Protein AF-G9YP54-F1 (afdb_monomer)

Structure (mmCIF, N/CA/C/O backbone):
data_AF-G9YP54-F1
#
_entry.id   AF-G9YP54-F1
#
loop_
_atom_site.group_PDB
_atom_site.id
_atom_site.type_symbol
_atom_site.label_atom_id
_atom_site.label_alt_id
_atom_site.label_comp_id
_atom_site.label_asym_id
_atom_site.label_entity_id
_atom_site.label_seq_id
_atom_site.pdbx_PDB_ins_code
_atom_site.Cartn_x
_atom_site.Cartn_y
_atom_site.Cartn_z
_atom_site.occupancy
_atom_site.B_iso_or_equiv
_atom_site.auth_seq_id
_atom_site.auth_comp_id
_atom_site.auth_asym_id
_atom_site.auth_atom_id
_atom_site.pdbx_PDB_model_num
ATOM 1 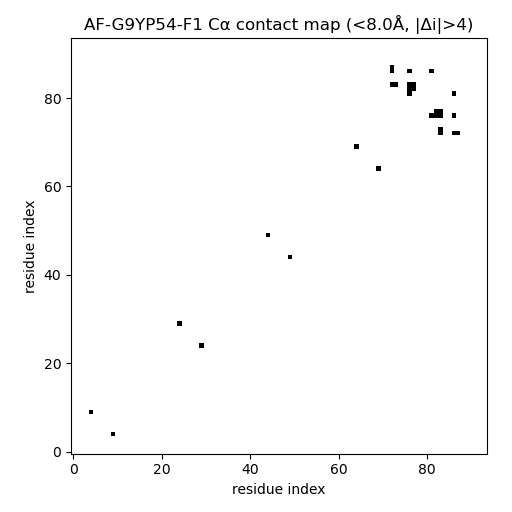N N . MET A 1 1 ? 18.434 -24.490 -3.308 1.00 40.94 1 MET A N 1
ATOM 2 C CA . MET A 1 1 ? 19.736 -23.795 -3.245 1.00 40.94 1 MET A CA 1
ATOM 3 C C . MET A 1 1 ? 19.819 -22.916 -4.481 1.00 40.94 1 MET A C 1
ATOM 5 O O . MET A 1 1 ? 20.048 -23.451 -5.555 1.00 40.94 1 MET A O 1
ATOM 9 N N . ASN A 1 2 ? 19.537 -21.616 -4.367 1.00 52.78 2 ASN A N 1
ATOM 10 C CA . ASN A 1 2 ? 19.760 -20.701 -5.488 1.00 5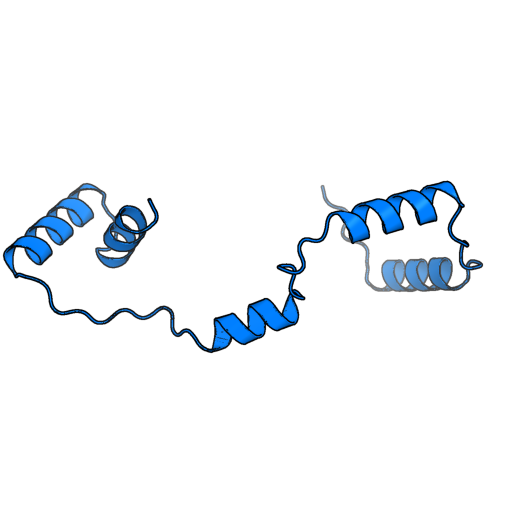2.78 2 ASN A CA 1
ATOM 11 C C . ASN A 1 2 ? 21.266 -20.460 -5.572 1.00 52.78 2 ASN A C 1
ATOM 13 O O . ASN A 1 2 ? 21.842 -19.903 -4.641 1.00 52.78 2 ASN A O 1
ATOM 17 N N . GLN A 1 3 ? 21.908 -20.930 -6.640 1.00 67.00 3 GLN A N 1
ATOM 18 C CA . GLN A 1 3 ? 23.282 -20.538 -6.936 1.00 67.00 3 GLN A CA 1
ATOM 19 C C . GLN A 1 3 ? 23.254 -19.058 -7.327 1.00 67.00 3 GLN A C 1
ATOM 21 O O . GLN A 1 3 ? 22.775 -18.704 -8.401 1.00 67.00 3 GLN A O 1
ATOM 26 N N . SER A 1 4 ? 23.689 -18.184 -6.422 1.00 72.06 4 SER A N 1
ATOM 27 C CA . SER A 1 4 ? 23.910 -16.778 -6.741 1.00 72.06 4 SER A CA 1
ATOM 28 C C . SER A 1 4 ? 25.152 -16.682 -7.622 1.00 72.06 4 SER A C 1
ATOM 30 O O . SER A 1 4 ? 26.249 -16.986 -7.154 1.00 72.06 4 SER A O 1
ATOM 32 N N . LEU A 1 5 ? 24.968 -16.291 -8.882 1.00 80.19 5 LEU A N 1
ATOM 33 C CA . LEU A 1 5 ? 26.066 -15.996 -9.802 1.00 80.19 5 LEU A CA 1
ATOM 34 C C . LEU A 1 5 ? 26.897 -14.838 -9.241 1.00 80.19 5 LEU A C 1
ATOM 36 O O . LEU A 1 5 ? 26.347 -13.871 -8.704 1.00 80.19 5 LEU A O 1
ATOM 40 N N . SER A 1 6 ? 28.215 -14.935 -9.360 1.00 88.50 6 SER A N 1
ATOM 41 C CA . SER A 1 6 ? 29.097 -13.816 -9.046 1.00 88.50 6 SER A CA 1
ATOM 42 C C . SER A 1 6 ? 28.933 -12.689 -10.082 1.00 88.50 6 SER A C 1
ATOM 44 O O . SER A 1 6 ? 28.547 -12.949 -11.225 1.00 88.50 6 SER A O 1
ATOM 46 N N . PRO A 1 7 ? 29.248 -11.429 -9.727 1.00 87.19 7 PRO A N 1
ATOM 47 C CA . PRO A 1 7 ? 29.163 -10.305 -10.663 1.00 87.19 7 PRO A CA 1
ATOM 48 C C . PRO A 1 7 ? 29.969 -10.516 -11.955 1.00 87.19 7 PRO A C 1
ATOM 50 O O . PRO A 1 7 ? 29.488 -10.194 -13.035 1.00 87.19 7 PRO A O 1
ATOM 53 N N . ALA A 1 8 ? 31.149 -11.135 -11.858 1.00 89.19 8 ALA A N 1
ATOM 54 C CA . ALA A 1 8 ? 32.004 -11.416 -13.012 1.00 89.19 8 ALA A CA 1
ATOM 55 C C . ALA A 1 8 ? 31.391 -12.459 -13.967 1.00 89.19 8 ALA A C 1
ATOM 57 O O . ALA A 1 8 ? 31.484 -12.321 -15.184 1.00 89.19 8 ALA A O 1
ATOM 58 N N . GLU A 1 9 ? 30.720 -13.484 -13.432 1.00 88.81 9 GLU A N 1
ATOM 59 C CA . GLU A 1 9 ? 30.024 -14.489 -14.248 1.00 88.81 9 GLU A CA 1
ATOM 60 C C . GLU A 1 9 ? 28.804 -13.895 -14.964 1.00 88.81 9 GLU A C 1
ATOM 62 O O . GLU A 1 9 ? 28.485 -14.297 -16.084 1.00 88.81 9 GLU A O 1
ATOM 67 N N . LEU A 1 10 ? 28.125 -12.925 -14.341 1.00 89.81 10 LEU A N 1
ATOM 68 C CA . LEU A 1 10 ? 27.030 -12.187 -14.971 1.00 89.81 10 LEU A CA 1
ATOM 69 C C . LEU A 1 10 ? 27.533 -11.310 -16.119 1.00 89.81 10 LEU A C 1
ATOM 71 O O . LEU A 1 10 ? 26.962 -11.357 -17.207 1.00 89.81 10 LEU A O 1
ATOM 75 N N . GLU A 1 11 ? 28.612 -10.556 -15.905 1.00 89.88 11 GLU A N 1
ATOM 76 C CA . GLU A 1 11 ? 29.231 -9.728 -16.948 1.00 89.88 11 GLU A CA 1
ATOM 77 C C . GLU A 1 11 ? 29.691 -10.568 -18.139 1.00 89.88 11 GLU A C 1
ATOM 79 O O . GLU A 1 11 ? 29.419 -10.210 -19.286 1.00 89.88 11 GLU A O 1
ATOM 84 N N . GLN A 1 12 ? 30.308 -11.723 -17.877 1.00 91.31 12 GLN A N 1
ATOM 85 C CA . GLN A 1 12 ? 30.706 -12.646 -18.933 1.00 91.31 12 GLN A CA 1
ATOM 86 C C . GLN A 1 12 ? 29.494 -13.150 -19.730 1.00 91.31 12 GLN A C 1
ATOM 88 O O . GLN A 1 12 ? 29.520 -13.134 -20.959 1.00 91.31 12 GLN A O 1
ATOM 93 N N . ARG A 1 13 ? 28.404 -13.541 -19.057 1.00 90.69 13 ARG A N 1
ATOM 94 C CA . ARG A 1 13 ? 27.177 -13.980 -19.741 1.00 90.69 13 ARG A CA 1
ATOM 95 C C . ARG A 1 13 ? 26.534 -12.869 -20.560 1.00 90.69 13 ARG A C 1
ATOM 97 O O . ARG A 1 13 ? 26.078 -13.136 -21.666 1.00 90.69 13 ARG A O 1
ATOM 104 N N . PH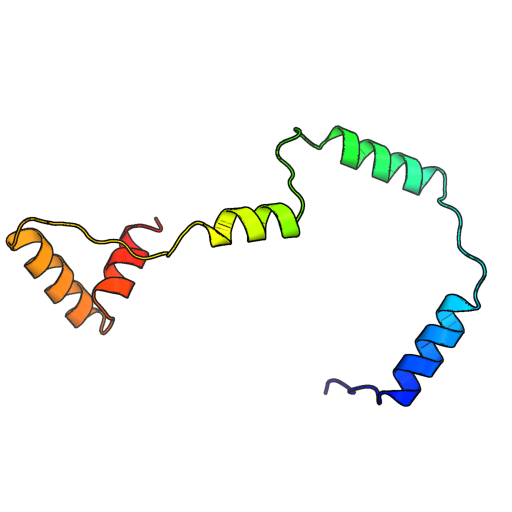E A 1 14 ? 26.510 -11.636 -20.060 1.00 92.19 14 PHE A N 1
ATOM 105 C CA . PHE A 1 14 ? 26.015 -10.503 -20.841 1.00 92.19 14 PHE A CA 1
ATOM 106 C C . PHE A 1 14 ? 26.883 -10.237 -22.070 1.00 92.19 14 PHE A C 1
ATOM 108 O O . PHE A 1 14 ? 26.339 -10.005 -23.146 1.00 92.19 14 PHE A O 1
ATOM 115 N N . ALA A 1 15 ? 28.209 -10.323 -21.942 1.00 91.88 15 ALA A N 1
ATOM 116 C CA . ALA A 1 15 ? 29.116 -10.186 -23.078 1.00 91.88 15 ALA A CA 1
ATOM 117 C C . ALA A 1 15 ? 28.882 -11.282 -24.130 1.00 91.88 15 ALA A C 1
ATOM 119 O O . ALA A 1 15 ? 28.815 -10.984 -25.319 1.00 91.88 15 ALA A O 1
ATOM 120 N N . GLU A 1 16 ? 28.691 -12.531 -23.699 1.00 91.88 16 GLU A N 1
ATOM 121 C CA . GLU A 1 16 ? 28.377 -13.652 -24.591 1.00 91.88 16 GLU A CA 1
ATOM 122 C C . GLU A 1 16 ? 27.017 -13.498 -25.281 1.00 91.88 16 GLU A C 1
ATOM 124 O O . GLU A 1 16 ? 26.903 -13.819 -26.459 1.00 91.88 16 GLU A O 1
ATOM 129 N N . ILE A 1 17 ? 25.991 -13.009 -24.577 1.00 89.25 17 ILE A N 1
ATOM 130 C CA . ILE A 1 17 ? 24.657 -12.764 -25.149 1.00 89.25 17 ILE A CA 1
ATOM 131 C C . ILE A 1 17 ? 24.717 -11.632 -26.177 1.00 89.25 17 ILE A C 1
ATOM 133 O O . ILE A 1 17 ? 24.241 -11.803 -27.294 1.00 89.25 17 ILE A O 1
ATOM 137 N N . ASN A 1 18 ? 25.344 -10.508 -25.831 1.00 89.06 18 ASN A N 1
ATOM 138 C CA . ASN A 1 18 ? 25.423 -9.334 -26.704 1.00 89.06 18 ASN A CA 1
ATOM 139 C C . ASN A 1 18 ? 26.310 -9.556 -27.939 1.00 89.06 18 ASN A C 1
ATOM 141 O O . ASN A 1 18 ? 26.184 -8.824 -28.915 1.00 89.06 18 ASN A O 1
ATOM 145 N N . ALA A 1 19 ? 27.222 -10.533 -27.896 1.00 91.31 19 ALA A N 1
ATOM 146 C CA . ALA A 1 19 ? 28.068 -10.905 -29.028 1.00 91.31 19 ALA A CA 1
ATOM 147 C C . ALA A 1 19 ? 27.377 -11.842 -30.037 1.00 91.31 19 ALA A C 1
ATOM 149 O O . ALA A 1 19 ? 27.943 -12.097 -31.101 1.00 91.31 19 ALA A O 1
ATOM 150 N N . ARG A 1 20 ? 26.194 -12.386 -29.719 1.00 90.62 20 ARG A N 1
ATOM 151 C CA . ARG A 1 20 ? 25.412 -13.200 -30.662 1.00 90.62 20 ARG A CA 1
ATOM 152 C C . ARG A 1 20 ? 24.738 -12.308 -31.697 1.00 90.62 20 ARG A C 1
ATOM 154 O O . ARG A 1 20 ? 24.395 -11.164 -31.408 1.00 90.62 20 ARG A O 1
ATOM 161 N N . GLU A 1 21 ? 24.536 -12.846 -32.898 1.00 87.06 21 GLU A N 1
ATOM 162 C CA . GLU A 1 21 ? 23.721 -12.159 -33.898 1.00 87.06 21 GLU A CA 1
ATOM 163 C C . GLU A 1 21 ? 22.277 -12.037 -33.384 1.00 87.06 21 GLU A C 1
ATOM 165 O O . GLU A 1 21 ? 21.741 -13.024 -32.869 1.00 87.06 21 GLU A O 1
ATOM 170 N N . PRO A 1 22 ? 21.656 -10.846 -33.476 1.00 83.44 22 PRO A N 1
ATOM 171 C CA . PRO A 1 22 ? 20.262 -10.670 -33.099 1.00 83.44 22 PRO A CA 1
ATOM 172 C C . PRO A 1 22 ? 19.360 -11.581 -33.931 1.00 83.44 22 PRO A C 1
ATOM 174 O O . PRO A 1 22 ? 19.450 -11.596 -35.157 1.00 83.44 22 PRO A O 1
ATOM 177 N N . GLU A 1 23 ? 18.485 -12.325 -33.265 1.00 85.44 23 GLU A N 1
ATOM 178 C CA . GLU A 1 23 ? 17.463 -13.121 -33.940 1.00 85.44 23 GLU A CA 1
ATOM 179 C C . GLU A 1 23 ? 16.392 -12.191 -34.532 1.00 85.44 23 GLU A C 1
ATOM 181 O O . GLU A 1 23 ? 15.994 -11.201 -33.909 1.00 85.44 23 GLU A O 1
ATOM 186 N N . GLU A 1 24 ? 15.933 -12.498 -35.747 1.00 86.56 24 GLU A N 1
ATOM 187 C CA . GLU A 1 24 ? 14.779 -11.831 -36.349 1.00 86.56 24 GLU A CA 1
ATOM 188 C C . GLU A 1 24 ? 13.496 -12.578 -35.986 1.00 86.56 24 GLU A C 1
ATOM 190 O O . GLU A 1 24 ? 13.476 -13.808 -35.928 1.00 86.56 24 GLU A O 1
ATOM 195 N N . LEU A 1 25 ? 12.413 -11.826 -35.780 1.00 86.94 25 LEU A N 1
ATOM 196 C CA . LEU A 1 25 ? 11.093 -12.393 -35.525 1.00 86.94 25 LEU A CA 1
ATOM 197 C C . LEU A 1 25 ? 10.671 -13.296 -36.686 1.00 86.94 25 LEU A C 1
ATOM 199 O O . LEU A 1 25 ? 10.654 -12.887 -37.851 1.00 86.94 25 LEU A O 1
ATOM 203 N N . THR A 1 26 ? 10.256 -14.512 -36.358 1.00 92.38 26 THR A N 1
ATOM 204 C CA . THR A 1 26 ? 9.565 -15.386 -37.303 1.00 92.38 26 THR A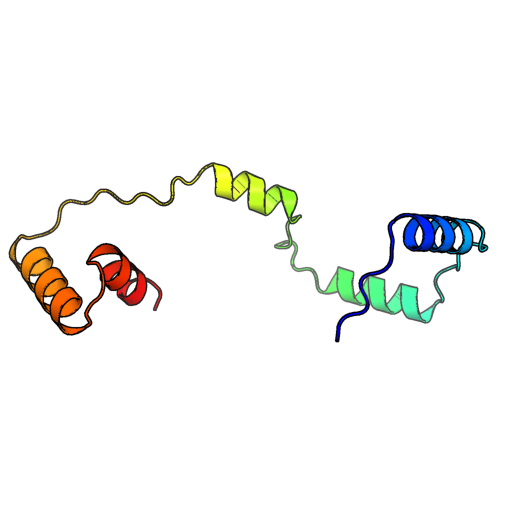 CA 1
ATOM 205 C C . THR A 1 26 ? 8.187 -14.813 -37.651 1.00 92.38 26 THR A C 1
ATOM 207 O O . THR A 1 26 ? 7.603 -14.014 -36.916 1.00 92.38 26 THR A O 1
ATOM 210 N N . ALA A 1 27 ? 7.619 -15.245 -38.780 1.00 91.56 27 ALA A N 1
ATOM 211 C CA . ALA A 1 27 ? 6.280 -14.812 -39.185 1.00 91.56 27 ALA A CA 1
ATOM 212 C C . ALA A 1 27 ? 5.193 -15.196 -38.159 1.00 91.56 27 ALA A C 1
ATOM 214 O O . ALA A 1 27 ? 4.204 -14.480 -38.014 1.00 91.56 27 ALA A O 1
ATOM 215 N N . GLU A 1 28 ? 5.385 -16.308 -37.443 1.00 91.38 28 GLU A N 1
ATOM 216 C CA . GLU A 1 28 ? 4.476 -16.772 -36.390 1.00 91.38 28 GLU A CA 1
ATOM 217 C C . GLU A 1 28 ? 4.539 -15.867 -35.151 1.00 91.38 28 GLU A C 1
ATOM 219 O O . GLU A 1 28 ? 3.499 -15.471 -34.629 1.00 91.38 28 GLU A O 1
ATOM 224 N N . GLU A 1 29 ? 5.739 -15.466 -34.720 1.00 93.31 29 GLU A N 1
ATOM 225 C CA . GLU A 1 29 ? 5.923 -14.543 -33.590 1.00 93.31 29 GLU A CA 1
ATOM 226 C C . GLU A 1 29 ? 5.381 -13.146 -33.898 1.00 93.31 29 GLU A C 1
ATOM 228 O O . GLU A 1 29 ? 4.726 -12.534 -33.054 1.00 93.31 29 GLU A O 1
ATOM 233 N N . ALA A 1 30 ? 5.590 -12.659 -35.125 1.00 93.00 30 ALA A N 1
ATOM 234 C CA . ALA A 1 30 ? 5.014 -11.395 -35.575 1.00 93.00 30 ALA A CA 1
ATOM 235 C C . ALA A 1 30 ? 3.475 -11.432 -35.575 1.00 93.00 30 ALA A C 1
ATOM 237 O O . ALA A 1 30 ? 2.835 -10.467 -35.159 1.00 93.00 30 ALA A O 1
ATOM 238 N N . ALA A 1 31 ? 2.872 -12.549 -36.001 1.00 93.50 31 ALA A N 1
ATOM 239 C CA . ALA A 1 31 ? 1.422 -12.726 -35.970 1.00 93.50 31 ALA A CA 1
ATOM 240 C C . ALA A 1 31 ? 0.875 -12.786 -34.534 1.00 93.50 31 ALA A C 1
ATOM 242 O O . ALA A 1 31 ? -0.140 -12.153 -34.249 1.00 93.50 31 ALA A O 1
ATOM 243 N N . ALA A 1 32 ? 1.564 -13.484 -33.625 1.00 92.44 32 ALA A N 1
ATOM 244 C CA . ALA A 1 32 ? 1.187 -13.551 -32.214 1.00 92.44 32 ALA A CA 1
ATOM 245 C C . ALA A 1 32 ? 1.259 -12.176 -31.528 1.00 92.44 32 ALA A C 1
ATOM 247 O O . ALA A 1 32 ? 0.380 -11.831 -30.738 1.00 92.44 32 ALA A O 1
ATOM 248 N N . LEU A 1 33 ? 2.277 -11.371 -31.853 1.00 90.50 33 LEU A N 1
ATOM 249 C CA . LEU A 1 33 ? 2.393 -10.009 -31.336 1.00 90.50 33 LEU A CA 1
ATOM 250 C C . LEU A 1 33 ? 1.260 -9.113 -31.856 1.00 90.50 33 LEU A C 1
ATOM 252 O O . LEU A 1 33 ? 0.630 -8.416 -31.067 1.00 90.50 33 LEU A O 1
ATOM 256 N N . ALA A 1 34 ? 0.948 -9.190 -33.153 1.00 91.81 34 ALA A N 1
ATOM 257 C CA . ALA A 1 34 ? -0.153 -8.435 -33.751 1.00 91.81 34 ALA A CA 1
ATOM 258 C C . ALA A 1 34 ? -1.526 -8.830 -33.175 1.00 91.81 34 ALA A C 1
ATOM 260 O O . ALA A 1 34 ? -2.393 -7.976 -32.993 1.00 91.81 34 ALA A O 1
ATOM 261 N N . GLU A 1 35 ? -1.738 -10.114 -32.870 1.00 93.44 35 GLU A N 1
ATOM 262 C CA . GLU A 1 35 ? -2.949 -10.580 -32.189 1.00 93.44 35 GLU A CA 1
ATOM 263 C C . GLU A 1 35 ? -3.047 -10.011 -30.767 1.00 93.44 35 GLU A C 1
ATOM 265 O O . GLU A 1 35 ? -4.105 -9.513 -30.384 1.00 93.44 35 GLU A O 1
ATOM 270 N N . ALA A 1 36 ? -1.949 -10.024 -30.004 1.00 87.44 36 ALA A N 1
ATOM 271 C CA . ALA A 1 36 ? -1.909 -9.438 -28.666 1.00 87.44 36 ALA A CA 1
ATOM 272 C C . ALA A 1 36 ? -2.186 -7.924 -28.689 1.00 87.44 36 ALA A C 1
ATOM 274 O O . ALA A 1 36 ? -2.953 -7.434 -27.862 1.00 87.44 36 ALA A O 1
ATOM 275 N N . GLU A 1 37 ? -1.626 -7.195 -29.659 1.00 87.00 37 GLU A N 1
ATOM 276 C CA . GLU A 1 37 ? -1.910 -5.768 -29.867 1.00 87.00 37 GLU A CA 1
ATOM 277 C C . GLU A 1 37 ? -3.381 -5.517 -30.225 1.00 87.00 37 GLU A C 1
ATOM 279 O O . GLU A 1 37 ? -3.979 -4.562 -29.738 1.00 87.00 37 GLU A O 1
ATOM 284 N N . ALA A 1 38 ? -4.002 -6.387 -31.026 1.00 91.31 38 ALA A N 1
ATOM 285 C CA . ALA A 1 38 ? -5.420 -6.272 -31.373 1.00 91.31 38 ALA A CA 1
ATOM 286 C C . ALA A 1 38 ? -6.368 -6.553 -30.190 1.00 91.31 38 ALA A C 1
ATOM 288 O O . ALA A 1 38 ? -7.530 -6.140 -30.232 1.00 91.31 38 ALA A O 1
ATOM 289 N N . MET A 1 39 ? -5.898 -7.260 -29.157 1.00 90.44 39 MET A N 1
ATOM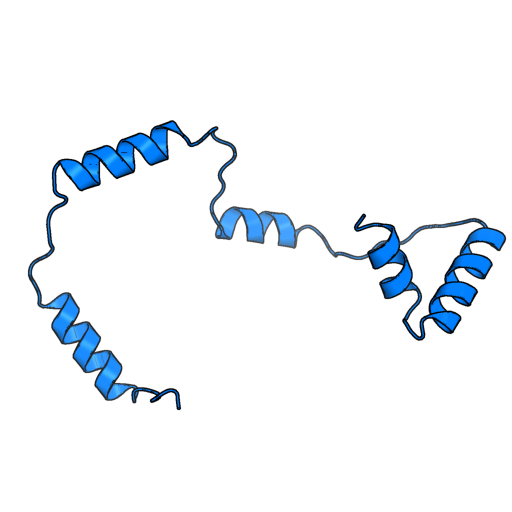 290 C CA . MET A 1 39 ? -6.639 -7.482 -27.911 1.00 90.44 39 MET A CA 1
ATOM 291 C C . MET A 1 39 ? -6.521 -6.317 -26.922 1.00 90.44 39 MET A C 1
ATOM 293 O O . MET A 1 39 ? -7.281 -6.293 -25.953 1.00 90.44 39 MET A O 1
ATOM 297 N N . ASP A 1 40 ? -5.598 -5.373 -27.136 1.00 86.06 40 ASP A N 1
ATOM 298 C CA . ASP A 1 40 ? -5.477 -4.199 -26.276 1.00 86.06 40 ASP A CA 1
ATOM 299 C C . ASP A 1 40 ? -6.688 -3.280 -26.482 1.00 86.06 40 ASP A C 1
ATOM 301 O O . ASP A 1 40 ? -6.893 -2.689 -27.543 1.00 86.06 40 ASP A O 1
ATOM 305 N N . ASP A 1 41 ? -7.511 -3.156 -25.445 1.00 88.00 41 ASP A N 1
ATOM 306 C CA . ASP A 1 41 ? -8.692 -2.293 -25.430 1.00 88.00 41 ASP A CA 1
ATOM 307 C C . ASP A 1 41 ? -8.342 -0.804 -25.235 1.00 88.00 41 ASP A C 1
ATOM 309 O O . ASP A 1 41 ? -9.234 0.044 -25.124 1.00 88.00 41 ASP A O 1
ATOM 313 N N . GLY A 1 42 ? -7.045 -0.477 -25.202 1.00 85.81 42 GLY A N 1
ATOM 314 C CA . GLY A 1 42 ? -6.519 0.869 -25.010 1.00 85.81 42 GLY A CA 1
ATOM 315 C C . GLY A 1 42 ? -6.562 1.337 -23.556 1.00 85.81 42 GLY A C 1
ATOM 316 O O . GLY A 1 42 ? -6.301 2.512 -23.293 1.00 85.81 42 GLY A O 1
ATOM 317 N N . SER A 1 43 ? -6.901 0.452 -22.610 1.00 87.31 43 SER A N 1
ATOM 318 C CA . SER A 1 43 ? -6.821 0.733 -21.171 1.00 87.31 43 SER A CA 1
ATOM 319 C C . SER A 1 43 ? -5.443 0.437 -20.578 1.00 87.31 43 SER A C 1
ATOM 321 O O . SER A 1 43 ? -5.171 0.817 -19.434 1.00 87.31 43 SER A O 1
ATOM 323 N N . SER A 1 44 ? -4.562 -0.218 -21.341 1.00 87.25 44 SER A N 1
ATOM 324 C CA . SER A 1 44 ? -3.205 -0.508 -20.906 1.00 87.25 44 SER A CA 1
ATOM 325 C C . SER A 1 44 ? -2.408 0.789 -20.692 1.00 87.25 44 SER A C 1
ATOM 327 O O . SER A 1 44 ? -2.469 1.748 -21.462 1.00 87.25 44 SER A O 1
ATOM 329 N N . VAL A 1 45 ? -1.657 0.840 -19.593 1.00 89.69 45 VAL A N 1
ATOM 330 C CA . VAL A 1 45 ? -0.730 1.935 -19.285 1.00 89.69 45 VAL A CA 1
ATOM 331 C C . VAL A 1 45 ? 0.637 1.352 -18.975 1.00 89.69 45 VAL A C 1
ATOM 333 O O . VAL A 1 45 ? 0.757 0.220 -18.500 1.00 89.69 45 VAL A O 1
ATOM 336 N N . SER A 1 46 ? 1.692 2.127 -19.221 1.00 92.50 46 SER A N 1
ATOM 337 C CA . SER A 1 46 ? 3.029 1.696 -18.826 1.00 92.50 46 SER A CA 1
ATOM 338 C C . SER A 1 46 ? 3.125 1.575 -17.303 1.00 92.50 46 SER A C 1
ATOM 340 O O . SER A 1 46 ? 2.478 2.312 -16.554 1.00 92.50 46 SER A O 1
ATOM 342 N N . LEU A 1 47 ? 3.978 0.662 -16.831 1.00 92.38 47 LEU A N 1
ATOM 343 C CA . LEU A 1 47 ? 4.227 0.487 -15.399 1.00 92.38 47 LEU A CA 1
ATOM 344 C C . LEU A 1 47 ? 4.668 1.798 -14.732 1.00 92.38 47 LEU A C 1
ATOM 346 O O . LEU A 1 47 ? 4.270 2.084 -13.604 1.00 92.38 47 LEU A O 1
ATOM 350 N N . ASP A 1 48 ? 5.480 2.592 -15.426 1.00 95.25 48 ASP A N 1
ATOM 351 C CA . ASP A 1 48 ? 5.964 3.870 -14.911 1.00 95.25 48 ASP A CA 1
ATOM 352 C C . ASP A 1 48 ? 4.851 4.920 -14.856 1.00 95.25 48 ASP A C 1
ATOM 354 O O . ASP A 1 48 ? 4.763 5.647 -13.870 1.00 95.25 48 ASP A O 1
ATOM 358 N N . ALA A 1 49 ? 3.952 4.955 -15.849 1.00 93.88 49 ALA A N 1
ATOM 359 C CA . ALA A 1 49 ? 2.779 5.828 -15.820 1.00 93.88 49 ALA A CA 1
ATOM 360 C C . ALA A 1 49 ? 1.842 5.471 -14.656 1.00 93.88 49 ALA A C 1
ATOM 362 O O . ALA A 1 49 ? 1.432 6.357 -13.910 1.00 93.88 49 ALA A O 1
ATOM 363 N N . PHE A 1 50 ? 1.580 4.178 -14.440 1.00 93.81 50 PHE A N 1
ATOM 364 C CA . PHE A 1 50 ? 0.783 3.705 -13.306 1.00 93.81 50 PHE A CA 1
ATOM 365 C C . PHE A 1 50 ? 1.415 4.074 -11.955 1.00 93.81 50 PHE A C 1
ATOM 367 O O . PHE A 1 50 ? 0.734 4.546 -11.046 1.00 93.81 50 PHE A O 1
ATOM 374 N N . LYS A 1 51 ? 2.735 3.903 -11.808 1.00 94.44 51 LYS A N 1
ATOM 375 C CA . LYS A 1 51 ? 3.450 4.300 -10.583 1.00 94.44 51 LYS A CA 1
ATOM 376 C C . LYS A 1 51 ? 3.391 5.807 -10.350 1.00 94.44 51 LYS A C 1
ATOM 378 O O . LYS A 1 51 ? 3.097 6.222 -9.234 1.00 94.44 51 LYS A O 1
ATOM 383 N N . ALA A 1 52 ? 3.631 6.605 -11.388 1.00 95.06 52 ALA A N 1
ATOM 384 C CA . ALA A 1 52 ? 3.569 8.061 -11.307 1.00 95.06 52 ALA A CA 1
ATOM 385 C C . ALA A 1 52 ? 2.164 8.554 -10.925 1.00 95.06 52 ALA A C 1
ATOM 387 O O . ALA A 1 52 ? 2.028 9.491 -10.142 1.00 95.06 52 ALA A O 1
ATOM 388 N N . GLU A 1 53 ? 1.111 7.900 -11.423 1.00 93.44 53 GLU A N 1
ATOM 389 C CA . GLU A 1 53 ? -0.263 8.178 -11.002 1.00 93.44 53 GLU A CA 1
ATOM 390 C C . GLU A 1 53 ? -0.453 7.907 -9.500 1.00 93.44 53 GLU A C 1
ATOM 392 O O . GLU A 1 53 ? -0.989 8.751 -8.776 1.00 93.44 53 GLU A O 1
ATOM 397 N N . LEU A 1 54 ? 0.032 6.762 -9.009 1.00 94.50 54 LEU A N 1
ATOM 398 C CA . LEU A 1 54 ? -0.076 6.380 -7.600 1.00 94.50 54 LEU A CA 1
ATOM 399 C C . LEU A 1 54 ? 0.677 7.315 -6.645 1.00 94.50 54 LEU A C 1
ATOM 401 O O . LEU A 1 54 ? 0.215 7.522 -5.522 1.00 94.50 54 LEU A O 1
ATOM 405 N N . GLU A 1 55 ? 1.796 7.906 -7.068 1.00 94.31 55 GLU A N 1
ATOM 406 C CA . GLU A 1 55 ? 2.584 8.843 -6.249 1.00 94.31 55 GLU A CA 1
ATOM 407 C C . GLU A 1 55 ? 1.775 10.069 -5.787 1.00 94.31 55 GLU A C 1
ATOM 409 O O . GLU A 1 55 ? 2.067 10.646 -4.736 1.00 94.31 55 GLU A O 1
ATOM 414 N N . GLY A 1 56 ? 0.714 10.439 -6.515 1.00 91.31 56 GLY A N 1
ATOM 415 C CA . GLY A 1 56 ? -0.207 11.509 -6.121 1.00 91.31 56 GLY A CA 1
ATOM 416 C C . GLY A 1 56 ? -1.107 11.168 -4.925 1.00 91.31 56 GLY A C 1
ATOM 417 O O . GLY A 1 56 ? -1.705 12.065 -4.322 1.00 91.31 56 GLY A O 1
ATOM 418 N N . TYR A 1 57 ? -1.208 9.893 -4.543 1.00 93.62 57 TYR A N 1
ATOM 419 C CA . TYR A 1 57 ? -2.114 9.426 -3.500 1.00 93.62 57 TYR A CA 1
ATOM 420 C C . TYR A 1 57 ? -1.359 9.078 -2.216 1.00 93.62 57 TYR A C 1
ATOM 422 O O . TYR A 1 57 ? -0.575 8.140 -2.143 1.00 93.62 57 TYR A O 1
ATOM 430 N N . SER A 1 58 ? -1.667 9.794 -1.134 1.00 91.31 58 SER A N 1
ATOM 431 C CA . SER A 1 58 ? -0.995 9.593 0.162 1.00 91.31 58 SER A CA 1
ATOM 432 C C . SER A 1 58 ? -1.354 8.291 0.898 1.00 91.31 58 SER A C 1
ATOM 434 O O . SER A 1 58 ? -0.771 8.001 1.941 1.00 91.31 58 SER A O 1
ATOM 436 N N . GLY A 1 59 ? -2.388 7.567 0.455 1.00 89.94 59 GLY A N 1
ATOM 437 C CA . GLY A 1 59 ? -2.969 6.429 1.185 1.00 89.94 59 GLY A CA 1
ATOM 438 C C . GLY A 1 59 ? -3.598 6.782 2.546 1.00 89.94 59 GLY A C 1
ATOM 439 O O . GLY A 1 59 ? -4.137 5.909 3.225 1.00 89.94 59 GLY A O 1
A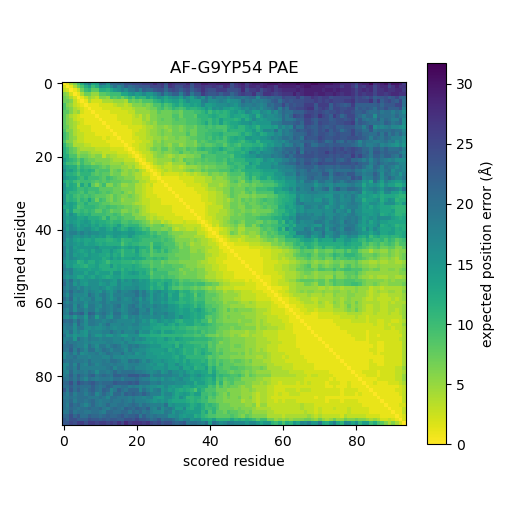TOM 440 N N . LYS A 1 60 ? -3.559 8.054 2.969 1.00 91.19 60 LYS A N 1
ATOM 441 C CA . LYS A 1 60 ? -4.093 8.517 4.252 1.00 91.19 60 LYS A CA 1
ATOM 442 C C . LYS A 1 60 ? -5.552 8.933 4.109 1.00 91.19 60 LYS A C 1
ATOM 444 O O . LYS A 1 60 ? -5.878 9.852 3.364 1.00 91.19 60 LYS A O 1
ATOM 449 N N . LEU A 1 61 ? -6.412 8.331 4.924 1.00 87.69 61 LEU A N 1
ATOM 450 C CA . LEU A 1 61 ? -7.831 8.660 5.003 1.00 87.69 61 LEU A CA 1
ATOM 451 C C . LEU A 1 61 ? -8.151 9.301 6.363 1.00 87.69 61 LEU A C 1
ATOM 453 O O . LEU A 1 61 ? -7.956 8.682 7.408 1.00 87.69 61 LEU A O 1
ATOM 457 N N . VAL A 1 62 ? -8.635 10.550 6.368 1.00 91.50 62 VAL A N 1
ATOM 458 C CA . VAL A 1 62 ? -9.079 11.258 7.585 1.00 91.50 62 VAL A CA 1
ATOM 459 C C . VAL A 1 62 ? -10.572 11.538 7.474 1.00 91.50 62 VAL A C 1
ATOM 461 O O . VAL A 1 62 ? -10.991 12.392 6.699 1.00 91.50 62 VAL A O 1
ATOM 464 N N . LEU A 1 63 ? -11.379 10.829 8.264 1.00 90.25 63 LEU A N 1
ATOM 465 C CA . LEU A 1 63 ? -12.839 10.928 8.242 1.00 90.25 63 LEU A CA 1
ATOM 466 C C . LEU A 1 63 ? -13.400 11.186 9.640 1.00 90.25 63 LEU A C 1
ATOM 468 O O . LEU A 1 63 ? -12.819 10.792 10.652 1.00 90.25 63 LEU A O 1
ATOM 472 N N . ARG A 1 64 ? -14.572 11.823 9.693 1.00 95.81 64 ARG A N 1
ATOM 473 C CA . ARG A 1 64 ? -15.402 11.880 10.902 1.00 95.81 64 ARG A CA 1
ATOM 474 C C . ARG A 1 64 ? -16.519 10.857 10.771 1.00 95.81 64 ARG A C 1
ATOM 476 O O . ARG A 1 64 ? -17.260 10.885 9.796 1.00 95.81 64 ARG A O 1
ATOM 483 N N . ILE A 1 65 ? -16.657 10.000 11.774 1.00 94.44 65 ILE A N 1
ATOM 484 C CA . ILE A 1 65 ? -17.687 8.958 11.828 1.00 94.44 65 ILE A CA 1
ATOM 485 C C . ILE A 1 65 ? -18.462 9.032 13.152 1.00 94.44 65 ILE A C 1
ATOM 487 O O . ILE A 1 65 ? -17.937 9.569 14.135 1.00 94.44 65 ILE A O 1
ATOM 491 N 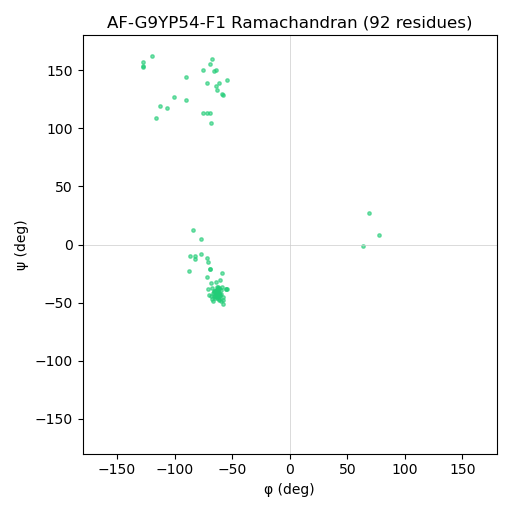N . PRO A 1 66 ? -19.705 8.512 13.217 1.00 98.25 66 PRO A N 1
ATOM 492 C CA . PRO A 1 66 ? -20.457 8.433 14.465 1.00 98.25 66 PRO A CA 1
ATOM 493 C C . PRO A 1 66 ? -19.676 7.699 15.563 1.00 98.25 66 PRO A C 1
ATOM 495 O O . PRO A 1 66 ? -19.023 6.687 15.307 1.00 98.25 66 PRO A O 1
ATOM 498 N N . ARG A 1 67 ? -19.781 8.173 16.812 1.00 98.00 67 ARG A N 1
ATOM 499 C CA . ARG A 1 67 ? -19.073 7.571 17.960 1.00 98.00 67 ARG A CA 1
ATOM 500 C C . ARG A 1 67 ? -19.430 6.098 18.168 1.00 98.00 67 ARG A C 1
ATOM 502 O O . ARG A 1 67 ? -18.561 5.314 18.532 1.00 98.00 67 ARG A O 1
ATOM 509 N N . SER A 1 68 ? -20.689 5.736 17.924 1.00 98.38 68 SER A N 1
ATOM 510 C CA . SER A 1 68 ? -21.167 4.354 17.997 1.00 98.38 68 SER A CA 1
ATOM 511 C C . SER A 1 68 ? -20.466 3.456 16.981 1.00 98.38 68 SER A C 1
ATOM 513 O O . SER A 1 68 ? -20.000 2.382 17.347 1.00 98.38 68 SER A O 1
ATOM 515 N N . LEU A 1 69 ? -20.320 3.924 15.737 1.00 96.94 69 LEU A N 1
ATOM 516 C CA . LEU A 1 69 ? -19.619 3.190 14.688 1.00 96.94 69 LEU A CA 1
ATOM 517 C C . LEU A 1 69 ? -18.133 3.031 15.022 1.00 96.94 69 LEU A C 1
ATOM 519 O O . LEU A 1 69 ? -17.609 1.927 14.953 1.00 96.94 69 LEU A O 1
ATOM 52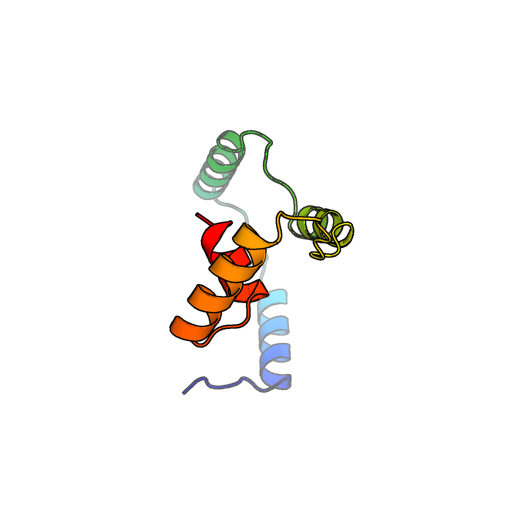3 N N . HIS A 1 70 ? -17.468 4.106 15.458 1.00 97.00 70 HIS A N 1
ATOM 524 C CA . HIS A 1 70 ? -16.070 4.027 15.889 1.00 97.00 70 HIS A CA 1
ATOM 525 C C . HIS A 1 70 ? -15.876 3.015 17.029 1.00 97.00 70 HIS A C 1
ATOM 527 O O . HIS A 1 70 ? -14.936 2.226 16.993 1.00 97.00 70 HIS A O 1
ATOM 533 N N . LYS A 1 71 ? -16.758 3.031 18.040 1.00 98.00 71 LYS A N 1
ATOM 534 C CA . LYS A 1 71 ? -16.723 2.072 19.154 1.00 98.00 71 LYS A CA 1
ATOM 535 C C . LYS A 1 71 ? -16.834 0.637 18.641 1.00 98.00 71 LYS A C 1
ATOM 537 O O . LYS A 1 71 ? -15.977 -0.171 18.968 1.00 98.00 71 LYS A O 1
ATOM 542 N N . HIS A 1 72 ? -17.836 0.361 17.810 1.00 98.00 72 HIS A N 1
ATOM 543 C CA . HIS A 1 72 ? -18.065 -0.974 17.266 1.00 98.00 72 HIS A CA 1
ATOM 544 C C . HIS A 1 72 ? -16.861 -1.484 16.460 1.00 98.00 72 HIS A C 1
ATOM 546 O O . HIS A 1 72 ? -16.371 -2.575 16.720 1.00 98.00 72 HIS A O 1
ATOM 552 N N . LEU A 1 73 ? -16.322 -0.668 15.546 1.00 96.69 73 LEU A N 1
ATOM 553 C CA . LEU A 1 73 ? -15.151 -1.051 14.749 1.00 96.69 73 LEU A CA 1
ATOM 554 C C . LEU A 1 73 ? -13.911 -1.305 15.615 1.00 96.69 73 LEU A C 1
ATOM 556 O O . LEU A 1 73 ? -13.120 -2.190 15.306 1.00 96.69 73 LEU A O 1
ATOM 560 N N . LYS A 1 74 ? -13.733 -0.531 16.692 1.00 97.31 74 LYS A N 1
ATOM 561 C CA . LYS A 1 74 ? -12.613 -0.706 17.618 1.00 97.31 74 LYS A CA 1
ATOM 562 C C . LYS A 1 74 ? -12.726 -2.008 18.414 1.00 97.31 74 LYS A C 1
ATOM 564 O O . LYS A 1 74 ? -11.731 -2.711 18.524 1.00 97.31 74 LYS A O 1
ATOM 569 N N . GLU A 1 75 ? -13.911 -2.327 18.931 1.00 98.25 75 GLU A N 1
ATOM 570 C CA . GLU A 1 75 ? -14.154 -3.568 19.684 1.00 98.25 75 GLU A CA 1
ATOM 571 C C . GLU A 1 75 ? -13.911 -4.805 18.810 1.00 98.25 75 GLU A C 1
ATOM 573 O O . GLU A 1 75 ? -13.228 -5.734 19.227 1.00 98.25 75 GLU A O 1
ATOM 578 N N . GLU A 1 76 ? -14.391 -4.792 17.567 1.00 97.94 76 GLU A N 1
ATOM 579 C CA . GLU A 1 76 ? -14.167 -5.895 16.628 1.00 97.94 76 GLU A CA 1
ATOM 580 C C . GLU A 1 76 ? -12.687 -6.051 16.243 1.00 97.94 76 GLU A C 1
ATOM 582 O O . GLU A 1 76 ? -12.169 -7.164 16.206 1.00 97.94 76 GLU A O 1
ATOM 587 N N . ALA A 1 77 ? -11.978 -4.941 16.013 1.00 97.94 77 ALA A N 1
ATOM 588 C CA . ALA A 1 77 ? -10.543 -4.976 15.740 1.00 97.94 77 ALA A CA 1
ATOM 589 C C . ALA A 1 77 ? -9.746 -5.561 16.923 1.00 97.94 77 ALA A C 1
ATOM 591 O O . ALA A 1 77 ? -8.801 -6.321 16.714 1.00 97.94 77 ALA A O 1
ATOM 592 N N . GLU A 1 78 ? -10.142 -5.238 18.161 1.00 97.88 78 GLU A N 1
ATOM 593 C CA . GLU A 1 78 ? -9.553 -5.808 19.380 1.00 97.88 78 GLU A CA 1
ATOM 594 C C . GLU A 1 78 ? -9.818 -7.317 19.494 1.00 97.88 78 GLU A C 1
ATOM 596 O O . GLU A 1 78 ? -8.900 -8.059 19.843 1.00 97.88 78 GLU A O 1
ATOM 601 N N . ILE A 1 79 ? -11.024 -7.784 19.146 1.00 97.94 79 ILE A N 1
ATOM 602 C CA . ILE A 1 79 ? -11.372 -9.217 19.107 1.00 97.94 79 ILE A CA 1
ATOM 603 C C . ILE A 1 79 ? -10.511 -9.965 18.082 1.00 97.94 79 ILE A C 1
ATOM 605 O O . ILE A 1 79 ? -10.016 -11.055 18.370 1.00 97.94 79 ILE A O 1
ATOM 609 N N . GLU A 1 80 ? -10.305 -9.380 16.901 1.00 96.56 80 GLU A N 1
ATOM 610 C CA . GLU A 1 80 ? -9.463 -9.962 15.848 1.00 96.56 80 GLU A CA 1
ATOM 611 C C . GLU A 1 80 ? -7.954 -9.796 16.117 1.00 96.56 80 GLU A C 1
ATOM 613 O O . GLU A 1 80 ? -7.131 -10.382 15.413 1.00 96.56 80 GLU A O 1
ATOM 618 N N . GLY A 1 81 ? -7.565 -9.024 17.138 1.00 97.56 81 GLY A N 1
ATOM 619 C CA . GLY A 1 81 ? -6.164 -8.792 17.491 1.00 97.56 81 GLY A CA 1
ATOM 620 C C . GLY A 1 81 ? -5.399 -7.950 16.463 1.00 97.56 81 GLY A C 1
ATOM 621 O O . GLY A 1 81 ? -4.179 -8.076 16.348 1.00 97.56 81 GLY A O 1
ATOM 622 N N . VAL A 1 82 ? -6.093 -7.091 15.711 1.00 97.75 82 VAL A N 1
ATOM 623 C CA . VAL A 1 82 ? -5.511 -6.238 14.661 1.00 97.7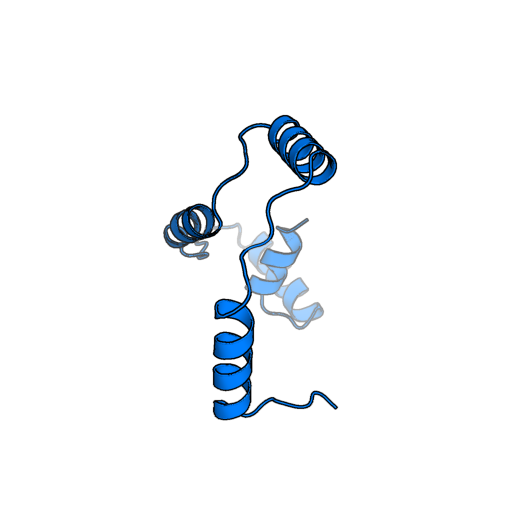5 82 VAL A CA 1
ATOM 624 C C . VAL A 1 82 ? -5.718 -4.753 14.961 1.00 97.75 82 VAL A C 1
ATOM 626 O O . VAL A 1 82 ? -6.562 -4.354 15.759 1.00 97.75 82 VAL A O 1
ATOM 629 N N . SER A 1 83 ? -4.942 -3.885 14.305 1.00 96.88 83 SER A N 1
ATOM 630 C CA . SER A 1 83 ? -5.174 -2.442 14.426 1.00 96.88 83 SER A CA 1
ATOM 631 C C . SER A 1 83 ? -6.522 -2.045 13.814 1.00 96.88 83 SER A C 1
ATOM 633 O O . SER A 1 83 ? -6.947 -2.612 12.808 1.00 96.88 83 SER A O 1
ATOM 635 N N . LEU A 1 84 ? -7.151 -0.994 14.351 1.00 95.38 84 LEU A N 1
ATOM 636 C CA . LEU A 1 84 ? -8.383 -0.438 13.782 1.00 95.38 84 LEU A CA 1
ATOM 637 C C . LEU A 1 84 ? -8.222 -0.073 12.295 1.00 95.38 84 LEU A C 1
ATOM 639 O O . LEU A 1 84 ? -9.133 -0.304 11.509 1.00 95.38 84 LEU A O 1
ATOM 643 N N . ASN A 1 85 ? -7.062 0.458 11.890 1.00 93.88 85 ASN A N 1
ATOM 644 C CA . ASN A 1 85 ? -6.802 0.783 10.485 1.00 93.88 85 ASN A CA 1
ATOM 645 C C . ASN A 1 85 ? -6.780 -0.471 9.601 1.00 93.88 85 ASN A C 1
ATOM 647 O O . ASN A 1 85 ? -7.401 -0.483 8.544 1.00 93.88 85 ASN A O 1
ATOM 651 N N . GLN A 1 86 ? -6.123 -1.540 10.059 1.00 94.38 86 GLN A N 1
ATOM 652 C CA . GLN A 1 86 ? -6.093 -2.820 9.347 1.00 94.38 86 GLN A CA 1
ATOM 653 C C . GLN A 1 86 ? -7.490 -3.437 9.238 1.00 94.38 86 GLN A C 1
ATOM 655 O O . GLN A 1 86 ? -7.871 -3.911 8.170 1.00 94.38 86 GLN A O 1
ATOM 660 N N . TYR A 1 87 ? -8.260 -3.387 10.326 1.00 95.88 87 TYR A N 1
ATOM 661 C CA . TYR A 1 87 ? -9.635 -3.868 10.349 1.00 95.88 87 TYR A CA 1
ATOM 662 C C . TYR A 1 87 ? -10.516 -3.099 9.356 1.00 95.88 87 TYR A C 1
ATOM 664 O O . TYR A 1 87 ? -11.213 -3.702 8.545 1.00 95.88 87 TYR A O 1
ATOM 672 N N . MET A 1 88 ? -10.437 -1.763 9.355 1.00 93.50 88 MET A N 1
ATOM 673 C CA . MET A 1 88 ? -11.171 -0.927 8.400 1.00 93.50 88 MET A CA 1
ATOM 674 C C . MET A 1 88 ? -10.758 -1.211 6.954 1.00 93.50 88 MET A C 1
ATOM 676 O O . MET A 1 88 ? -11.633 -1.357 6.107 1.00 93.50 88 MET A O 1
ATOM 680 N N . LEU A 1 89 ? -9.457 -1.338 6.671 1.00 92.31 89 LEU A N 1
ATOM 681 C CA . LEU A 1 89 ? -8.961 -1.693 5.337 1.00 92.31 89 LEU A CA 1
ATOM 682 C C . LEU A 1 89 ? -9.540 -3.028 4.862 1.00 92.31 89 LEU A C 1
ATOM 684 O O . LEU A 1 89 ? -10.071 -3.086 3.761 1.00 92.31 89 LEU A O 1
ATOM 688 N N . TYR A 1 90 ? -9.518 -4.062 5.705 1.00 93.50 90 TYR A N 1
ATOM 689 C CA . TYR A 1 90 ? -10.098 -5.368 5.379 1.00 93.50 90 TYR A CA 1
ATOM 690 C C . TYR A 1 90 ? -11.605 -5.298 5.082 1.00 93.50 90 TYR A C 1
ATOM 692 O O . TYR A 1 90 ? -12.092 -5.964 4.169 1.00 93.50 90 TYR A O 1
ATOM 700 N N . LYS A 1 91 ? -12.359 -4.482 5.830 1.00 91.44 91 LYS A N 1
ATOM 701 C CA . LYS A 1 91 ? -13.797 -4.289 5.579 1.00 91.44 91 LYS A CA 1
ATOM 702 C C . LYS A 1 91 ? -14.087 -3.480 4.312 1.00 91.44 91 LYS A C 1
ATOM 704 O O . LYS A 1 91 ? -15.153 -3.668 3.740 1.00 91.44 91 LYS A O 1
ATOM 709 N N . LEU A 1 92 ? -13.180 -2.593 3.898 1.00 90.12 92 LEU A N 1
ATOM 710 C CA . LEU A 1 92 ? -13.311 -1.766 2.691 1.00 90.12 92 LEU A CA 1
ATOM 711 C C . LEU A 1 92 ? -12.778 -2.449 1.424 1.00 90.12 92 LEU A C 1
ATOM 713 O O . LEU A 1 92 ? -13.170 -2.067 0.330 1.00 90.12 92 LEU A O 1
ATOM 717 N N . SER A 1 93 ? -11.882 -3.428 1.557 1.00 87.56 93 SER A N 1
ATOM 718 C CA . SER A 1 93 ? -11.268 -4.146 0.433 1.00 87.56 93 SER A CA 1
ATOM 719 C C . SER A 1 93 ? -12.114 -5.311 -0.097 1.00 87.56 93 SER A C 1
ATOM 721 O O . SER A 1 93 ? -11.579 -6.168 -0.800 1.00 87.56 93 SER A O 1
ATOM 723 N N . ARG A 1 94 ? -13.387 -5.402 0.300 1.00 58.81 94 ARG A N 1
ATOM 724 C CA . ARG A 1 94 ? -14.346 -6.399 -0.187 1.00 58.81 94 ARG A CA 1
ATOM 725 C C . ARG A 1 94 ? -15.336 -5.784 -1.157 1.00 58.81 94 ARG A C 1
ATOM 727 O O . ARG A 1 94 ? -15.782 -4.650 -0.885 1.00 58.81 94 ARG A O 1
#

Sequence (94 aa):
MNQSLSPAELEQRFAEINAREPEELTAEEAAALAEAEAMDDGSSVSLDAFKAELEGYSGKLVLRIPRSLHKHLKEEAEIEGVSLNQYMLYKLSR

Secondary structure (DSSP, 8-state):
------HHHHHHHHHHHHTSPPPPPPHHHHHHHHHHHHT--S----HHHHHHHHHT----------HHHHHHHHHHHHHHTS-HHHHHHHHH--

Organism: NCBI:txid411475

Radius of gyration: 25.63 Å; Cα contacts (8 Å, |Δi|>4): 15; chains: 1; bounding box: 53×36×59 Å

pLDDT: mean 90.41, std 8.86, range [40.94, 98.38]

Solvent-accessible surface area (backbone atoms only — not comparable to full-atom values): 6040 Å² total; per-residue (Å²): 133,84,81,78,76,52,74,68,59,50,52,51,50,51,52,57,56,71,69,48,81,82,82,76,83,47,75,66,57,52,49,52,50,53,52,56,56,71,65,56,85,76,78,81,70,54,72,65,57,55,49,58,58,51,71,76,54,85,86,75,85,88,82,90,74,58,69,68,59,54,49,52,52,42,54,52,12,58,74,72,72,48,53,52,67,59,44,50,49,61,67,66,75,105

Foldseek 3Di:
DPPDDDPVRVVVVVVVVVPDDDDDDDPVNVVVVVVVVVPPPVPDDDPVVVVVVCVVDPPDDDDDDDPVVVVVLCVVCVVVVHDSVVSVCVVVVD

InterPro domains:
  IPR008651 Uncharacterised protein family HicB [PF05534] (57-92)
  IPR010985 Ribbon-helix-helix [SSF47598] (56-93)
  IPR013321 Arc-type ribbon-helix-helix [G3DSA:1.10.1220.10] (58-94)

Mean predicted aligned error: 10.77 Å